Protein AF-A0A529F9B0-F1 (afdb_monomer_lite)

Foldseek 3Di:
DDDCVPPPDDDDDPDDPVVVVVQQVVQLCCCVPRDNVVVDDPPFRKGWDWDADPLQAKIKIWIDTPPDTDIDIDHDPVSHHDDD

pLDDT: mean 93.31, std 6.06, range [60.72, 98.44]

Secondary structure (DSSP, 8-state):
---HHHHSPPP---S-HHHHHHHHHHHHHHHHHSTTGGG-BTTB--EEEEEE-GGG-EEEEEEE-SS-EEEEEEE-TT-PPPP-

Structure (mmCIF, N/CA/C/O backbone):
data_AF-A0A529F9B0-F1
#
_entry.id   AF-A0A529F9B0-F1
#
loop_
_atom_site.group_PDB
_atom_site.id
_atom_site.type_symbol
_atom_site.label_atom_id
_atom_site.label_alt_id
_atom_site.label_comp_id
_atom_site.label_asym_id
_atom_site.label_entity_id
_atom_site.label_seq_id
_atom_site.pdbx_PDB_ins_code
_atom_site.Cartn_x
_atom_site.Cartn_y
_atom_site.Cartn_z
_atom_site.occupancy
_atom_site.B_iso_or_equiv
_atom_site.auth_seq_id
_atom_site.auth_comp_id
_atom_site.auth_asym_id
_atom_site.auth_atom_id
_atom_site.pdbx_PDB_model_num
ATOM 1 N N . VAL A 1 1 ? -10.725 6.820 -28.466 1.00 82.38 1 VAL A N 1
ATOM 2 C CA . VAL A 1 1 ? -10.777 6.293 -27.081 1.00 82.38 1 VAL A CA 1
ATOM 3 C C . VAL A 1 1 ? -9.361 5.883 -26.727 1.00 82.38 1 VAL A C 1
ATOM 5 O O . VAL A 1 1 ? -8.757 5.231 -27.565 1.00 82.38 1 VAL A O 1
ATOM 8 N N . TYR A 1 2 ? -8.823 6.333 -25.593 1.00 83.19 2 TYR A N 1
ATOM 9 C CA . TYR A 1 2 ? -7.456 6.014 -25.158 1.00 83.19 2 TYR A CA 1
ATOM 10 C C . TYR A 1 2 ? -7.342 4.527 -24.789 1.00 83.19 2 TYR A C 1
ATOM 12 O O . TYR A 1 2 ? -8.174 4.032 -24.026 1.00 83.19 2 TYR A O 1
ATOM 20 N N . ASP A 1 3 ? -6.337 3.831 -25.322 1.00 89.19 3 ASP A N 1
ATOM 21 C CA . ASP A 1 3 ? -6.011 2.436 -25.004 1.00 89.19 3 ASP A CA 1
ATOM 22 C C . ASP A 1 3 ? -4.609 2.380 -24.394 1.00 89.19 3 ASP A C 1
ATOM 24 O O . ASP A 1 3 ? -3.611 2.620 -25.072 1.00 89.19 3 ASP A O 1
ATOM 28 N N . TRP A 1 4 ? -4.524 2.037 -23.107 1.00 82.88 4 TRP A N 1
ATOM 29 C CA . TRP A 1 4 ? -3.256 2.019 -22.375 1.00 82.88 4 TRP A CA 1
ATOM 30 C C . TRP A 1 4 ? -2.201 1.122 -23.040 1.00 82.88 4 TRP A C 1
ATOM 32 O O . TRP A 1 4 ? -1.016 1.435 -22.985 1.00 82.88 4 TRP A O 1
ATOM 42 N N . ALA A 1 5 ? -2.614 0.021 -23.678 1.00 84.25 5 ALA A N 1
ATOM 43 C CA . ALA A 1 5 ? -1.687 -0.930 -24.281 1.00 84.25 5 ALA A CA 1
ATOM 44 C C . ALA A 1 5 ? -1.077 -0.399 -25.590 1.00 84.25 5 ALA A C 1
ATOM 46 O O . ALA A 1 5 ? -0.038 -0.897 -26.021 1.00 84.25 5 ALA A O 1
ATOM 47 N N . LYS A 1 6 ? -1.721 0.592 -26.222 1.00 85.62 6 LYS A N 1
ATOM 48 C CA . LYS A 1 6 ? -1.294 1.186 -27.499 1.00 85.62 6 LYS A CA 1
ATOM 49 C C . LYS A 1 6 ? -0.698 2.582 -27.340 1.00 85.62 6 LYS A C 1
ATOM 51 O O . LYS A 1 6 ? 0.292 2.893 -27.991 1.00 85.62 6 LYS A O 1
ATOM 56 N N . ASP A 1 7 ? -1.300 3.401 -26.483 1.00 92.81 7 ASP A N 1
ATOM 57 C CA . ASP A 1 7 ? -1.059 4.844 -26.420 1.00 92.81 7 ASP A CA 1
ATOM 58 C C . ASP A 1 7 ? -0.127 5.251 -25.263 1.00 92.81 7 ASP A C 1
ATOM 60 O O . ASP A 1 7 ? 0.266 6.415 -25.160 1.00 92.81 7 ASP A O 1
ATOM 64 N N . ALA A 1 8 ? 0.215 4.329 -24.354 1.00 90.19 8 ALA A N 1
ATOM 65 C CA . ALA A 1 8 ? 1.111 4.628 -23.240 1.00 90.19 8 ALA A CA 1
ATOM 66 C C . ALA A 1 8 ? 2.584 4.626 -23.669 1.00 90.19 8 ALA A C 1
ATOM 68 O O . ALA A 1 8 ? 3.042 3.778 -24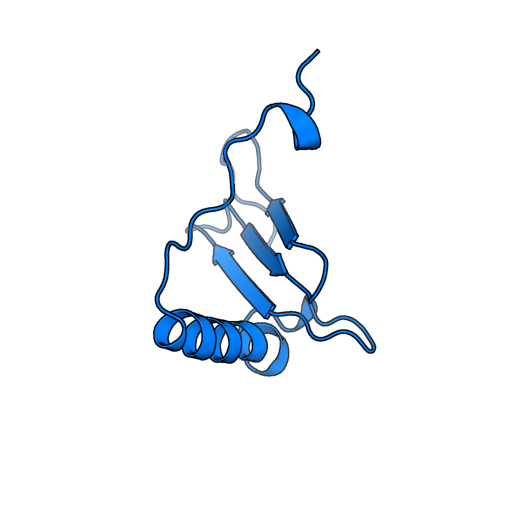.435 1.00 90.19 8 ALA A O 1
ATOM 69 N N . SER A 1 9 ? 3.358 5.554 -23.103 1.00 91.31 9 SER A N 1
ATOM 70 C CA . SER A 1 9 ? 4.812 5.564 -23.261 1.00 91.31 9 SER A CA 1
ATOM 71 C C . SER A 1 9 ? 5.436 4.253 -22.759 1.00 91.31 9 SER A C 1
ATOM 73 O O . SER A 1 9 ? 4.987 3.726 -21.734 1.00 91.31 9 SER A O 1
ATOM 75 N N . PRO A 1 10 ? 6.512 3.754 -23.401 1.00 90.12 10 PRO A N 1
ATOM 76 C CA . PRO A 1 10 ? 7.199 2.551 -22.949 1.00 90.12 10 PRO A CA 1
ATOM 77 C C . PRO A 1 10 ? 7.641 2.656 -21.481 1.00 90.12 10 PRO A C 1
ATOM 79 O O . PRO A 1 10 ? 8.100 3.723 -21.049 1.00 90.12 10 PRO A O 1
ATOM 82 N N . PRO A 1 11 ? 7.551 1.562 -20.701 1.00 90.19 11 PRO A N 1
ATOM 83 C CA . PRO A 1 11 ? 7.990 1.571 -19.317 1.00 90.19 11 PRO A CA 1
ATOM 84 C C . PRO A 1 11 ? 9.492 1.856 -19.251 1.00 90.19 11 PRO A C 1
ATOM 86 O O . PRO A 1 11 ? 10.305 1.183 -19.883 1.00 90.19 11 PRO A O 1
ATOM 89 N N . ARG A 1 12 ? 9.868 2.851 -18.445 1.00 93.69 12 ARG A N 1
ATOM 90 C CA . ARG A 1 12 ? 11.268 3.178 -18.165 1.00 93.69 12 ARG A CA 1
ATOM 91 C C . ARG A 1 12 ? 11.645 2.716 -16.768 1.00 93.69 12 ARG A C 1
ATOM 93 O O . ARG A 1 12 ? 10.885 2.882 -15.816 1.00 93.69 12 ARG A O 1
ATOM 100 N N . ARG A 1 13 ? 12.854 2.181 -16.624 1.00 94.44 13 ARG A N 1
ATOM 101 C CA . ARG A 1 13 ? 13.402 1.834 -15.314 1.00 94.44 13 ARG A CA 1
ATOM 102 C C . ARG A 1 13 ? 13.637 3.113 -14.500 1.00 94.44 13 ARG A C 1
ATOM 104 O O . ARG A 1 13 ? 14.348 4.007 -14.949 1.00 94.44 13 ARG A O 1
ATOM 111 N N . VAL A 1 14 ? 13.035 3.188 -13.312 1.00 95.75 14 VAL A N 1
ATOM 112 C CA . VAL A 1 14 ? 13.135 4.348 -12.400 1.00 95.75 14 VAL A CA 1
ATOM 113 C C . VAL A 1 14 ? 13.994 4.086 -11.160 1.00 95.75 14 VAL A C 1
ATOM 115 O O . VAL A 1 14 ? 14.435 5.032 -10.519 1.00 95.75 14 VAL A O 1
ATOM 118 N N . LEU A 1 15 ? 14.259 2.818 -10.835 1.00 96.44 15 LEU A N 1
ATOM 119 C CA . LEU A 1 15 ? 15.086 2.392 -9.703 1.00 96.44 15 LEU A CA 1
ATOM 120 C C . LEU A 1 15 ? 16.226 1.490 -10.182 1.00 96.44 15 LEU A C 1
ATOM 122 O O . LEU A 1 15 ? 16.086 0.776 -11.178 1.00 96.44 15 LEU A O 1
ATOM 126 N N . SER A 1 16 ? 17.337 1.480 -9.445 1.00 98.06 16 SER A N 1
ATOM 127 C CA . SER A 1 16 ? 18.366 0.452 -9.619 1.00 98.06 16 SER A CA 1
ATOM 128 C C . SER A 1 16 ? 17.835 -0.916 -9.182 1.00 98.06 16 SER A C 1
ATOM 130 O O . SER A 1 16 ? 16.957 -1.014 -8.321 1.00 98.06 16 SER A O 1
ATOM 132 N N . GLU A 1 17 ? 18.396 -1.993 -9.735 1.00 97.19 17 GLU A N 1
ATOM 133 C CA . GLU A 1 17 ? 18.004 -3.360 -9.354 1.00 97.19 17 GLU A CA 1
ATOM 134 C C . GLU A 1 17 ? 18.260 -3.627 -7.869 1.00 97.19 17 GLU A C 1
ATOM 136 O O . GLU A 1 17 ? 17.462 -4.285 -7.203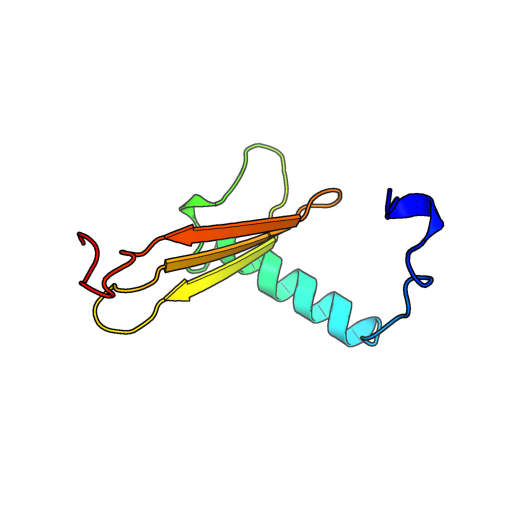 1.00 97.19 17 GLU A O 1
ATOM 141 N N . GLN A 1 18 ? 19.332 -3.046 -7.325 1.00 98.00 18 GLN A N 1
ATOM 142 C CA . GLN A 1 18 ? 19.674 -3.170 -5.915 1.00 98.00 18 GLN A CA 1
ATOM 143 C C . GLN A 1 18 ? 18.630 -2.510 -5.004 1.00 98.00 18 GLN A C 1
ATOM 145 O O . GLN A 1 18 ? 18.209 -3.114 -4.015 1.00 98.00 18 GLN A O 1
ATOM 150 N N . ALA A 1 19 ? 18.192 -1.291 -5.340 1.00 98.12 19 ALA A N 1
ATOM 151 C CA . ALA A 1 19 ? 17.153 -0.594 -4.585 1.00 98.12 19 ALA A CA 1
ATOM 152 C C . ALA A 1 19 ? 15.818 -1.345 -4.665 1.00 98.12 19 ALA A C 1
ATOM 154 O O . ALA A 1 19 ? 15.159 -1.535 -3.643 1.00 98.12 19 ALA A O 1
ATOM 155 N N . LEU A 1 20 ? 15.460 -1.837 -5.857 1.00 97.00 20 LEU A N 1
ATOM 156 C CA . LEU A 1 20 ? 14.249 -2.629 -6.067 1.00 97.00 20 LEU A CA 1
ATOM 157 C C . LEU A 1 20 ? 14.258 -3.917 -5.234 1.00 97.00 20 LEU A C 1
ATOM 159 O O . LEU A 1 20 ? 13.272 -4.221 -4.564 1.00 97.00 20 LEU A O 1
ATOM 163 N N . LYS A 1 21 ? 15.379 -4.649 -5.218 1.00 97.62 21 LYS A N 1
ATOM 164 C CA . LYS A 1 21 ? 15.527 -5.882 -4.432 1.00 97.62 21 LYS A CA 1
ATOM 165 C C . LYS A 1 21 ? 15.311 -5.624 -2.944 1.00 97.62 21 LYS A C 1
ATOM 167 O O . LYS A 1 21 ? 14.527 -6.327 -2.313 1.00 97.62 21 LYS A O 1
ATOM 172 N N . TYR A 1 22 ? 15.968 -4.605 -2.391 1.00 98.25 22 TYR A N 1
ATOM 173 C CA . TYR A 1 22 ? 15.791 -4.262 -0.981 1.00 98.25 22 TYR A CA 1
ATOM 174 C C . TYR A 1 22 ? 14.366 -3.801 -0.673 1.00 98.25 22 TYR A C 1
ATOM 176 O O . TYR A 1 22 ? 13.796 -4.230 0.330 1.00 98.25 22 TYR A O 1
ATOM 184 N N . MET A 1 23 ? 13.763 -2.987 -1.542 1.00 97.75 23 MET A N 1
ATOM 185 C CA . MET A 1 23 ? 12.390 -2.516 -1.363 1.00 97.75 23 MET A CA 1
ATOM 186 C C . MET A 1 23 ? 11.387 -3.673 -1.352 1.00 97.75 23 MET A C 1
ATOM 188 O O . MET A 1 23 ? 10.558 -3.744 -0.447 1.00 97.75 23 MET A O 1
ATOM 192 N N . ASN A 1 24 ? 11.512 -4.624 -2.280 1.00 97.12 24 ASN A N 1
ATOM 193 C CA . ASN A 1 24 ? 10.655 -5.809 -2.320 1.00 97.12 24 ASN A CA 1
ATOM 194 C C . ASN A 1 24 ? 10.793 -6.654 -1.049 1.00 97.12 24 ASN A C 1
ATOM 196 O O . ASN A 1 24 ? 9.779 -7.038 -0.469 1.00 97.12 24 ASN A O 1
ATOM 200 N N . THR A 1 25 ? 12.021 -6.888 -0.572 1.00 97.62 25 THR A N 1
ATOM 201 C CA . THR A 1 25 ? 12.251 -7.628 0.679 1.00 97.62 25 THR A CA 1
ATOM 202 C C . THR A 1 25 ? 11.591 -6.938 1.871 1.00 97.62 25 THR A C 1
ATOM 204 O O . THR A 1 25 ? 10.891 -7.584 2.650 1.00 97.62 25 THR A O 1
ATOM 207 N N . MET A 1 26 ? 11.774 -5.621 2.009 1.00 98.06 26 MET A N 1
ATOM 208 C CA . MET A 1 26 ? 11.192 -4.863 3.119 1.00 98.06 26 MET A CA 1
ATOM 209 C C . MET A 1 26 ? 9.661 -4.855 3.064 1.00 98.06 26 MET A C 1
ATOM 211 O O . MET A 1 26 ? 9.012 -5.084 4.082 1.00 98.06 26 MET A O 1
ATOM 215 N N . LEU A 1 27 ? 9.071 -4.630 1.886 1.00 98.19 27 LEU A N 1
ATOM 216 C CA . LEU A 1 27 ? 7.616 -4.561 1.721 1.00 98.19 27 LEU A CA 1
ATOM 217 C C . LEU A 1 27 ? 6.935 -5.928 1.853 1.00 98.19 27 LEU A C 1
ATOM 219 O O . LEU A 1 27 ? 5.811 -5.985 2.349 1.00 98.19 27 LEU A O 1
ATOM 223 N N . ALA A 1 28 ? 7.602 -7.023 1.477 1.00 97.69 28 ALA A N 1
ATOM 224 C CA . ALA A 1 28 ? 7.105 -8.384 1.696 1.00 97.69 28 ALA A CA 1
ATOM 225 C C . ALA A 1 28 ? 7.094 -8.778 3.183 1.00 97.69 28 ALA A C 1
ATOM 227 O O . ALA A 1 28 ? 6.282 -9.598 3.604 1.00 97.69 28 ALA A O 1
ATOM 228 N N . ALA A 1 29 ? 7.954 -8.173 4.008 1.00 97.94 29 ALA A N 1
ATOM 229 C CA . ALA A 1 29 ? 7.965 -8.423 5.447 1.00 97.94 29 ALA A CA 1
ATOM 230 C C . ALA A 1 29 ? 6.786 -7.754 6.182 1.00 97.94 29 ALA A C 1
ATOM 232 O O . ALA A 1 29 ? 6.373 -8.228 7.242 1.00 97.94 29 ALA A O 1
ATOM 233 N N . VAL A 1 30 ? 6.209 -6.671 5.642 1.00 98.06 30 VAL A N 1
ATOM 234 C CA . VAL A 1 30 ? 5.165 -5.891 6.336 1.00 98.06 30 VAL A CA 1
ATOM 235 C C . VAL A 1 30 ? 3.889 -6.707 6.600 1.00 98.06 30 VAL A C 1
ATOM 237 O O . VAL A 1 30 ? 3.377 -6.614 7.719 1.00 98.06 30 VAL A O 1
ATOM 240 N N . PRO A 1 31 ? 3.373 -7.534 5.668 1.00 97.19 31 PRO A N 1
ATOM 241 C CA . PRO A 1 31 ? 2.245 -8.415 5.968 1.00 97.19 31 PRO A CA 1
ATOM 242 C C . PRO A 1 31 ? 2.603 -9.605 6.864 1.00 97.19 31 PRO A C 1
ATOM 244 O O . PRO A 1 31 ? 1.717 -10.172 7.484 1.00 97.19 31 PRO A O 1
ATOM 247 N N . VAL A 1 32 ? 3.875 -9.997 6.972 1.00 95.94 32 VAL A N 1
ATOM 248 C CA . VAL A 1 32 ? 4.274 -11.163 7.783 1.00 95.94 32 VAL A CA 1
ATOM 249 C C . VAL A 1 32 ? 4.514 -10.771 9.240 1.00 95.94 32 VAL A C 1
ATOM 251 O O . VAL A 1 32 ? 3.977 -11.386 10.156 1.00 95.94 32 VAL A O 1
ATOM 254 N N . ILE A 1 33 ? 5.309 -9.725 9.466 1.00 96.94 33 ILE A N 1
ATOM 255 C CA . ILE A 1 33 ? 5.746 -9.316 10.809 1.00 96.94 33 ILE A CA 1
ATOM 256 C C . ILE A 1 33 ? 5.378 -7.872 11.160 1.00 96.94 33 ILE A C 1
ATOM 258 O O . ILE A 1 33 ? 5.454 -7.502 12.332 1.00 96.94 33 ILE A O 1
ATOM 262 N N . GLY A 1 34 ? 4.935 -7.072 10.189 1.00 97.06 34 GLY A N 1
ATOM 263 C CA . GLY A 1 34 ? 4.668 -5.642 10.350 1.00 97.06 34 GLY A CA 1
ATOM 264 C C . GLY A 1 34 ? 3.202 -5.284 10.609 1.00 97.06 34 GLY A C 1
ATOM 265 O O . GLY A 1 34 ? 2.454 -6.018 11.250 1.00 97.06 34 GLY A O 1
ATOM 266 N N . THR A 1 35 ? 2.805 -4.106 10.124 1.00 97.44 35 THR A N 1
ATOM 267 C CA . THR A 1 35 ? 1.494 -3.484 10.376 1.00 97.44 35 THR A CA 1
ATOM 268 C C . THR A 1 35 ? 0.375 -4.003 9.475 1.00 97.44 35 THR A C 1
ATOM 270 O O . THR A 1 35 ? -0.795 -3.795 9.781 1.00 97.44 35 THR A O 1
ATOM 273 N N . ALA A 1 36 ? 0.702 -4.684 8.374 1.00 96.88 36 ALA A N 1
ATOM 274 C CA . ALA A 1 36 ? -0.268 -5.123 7.368 1.00 96.88 36 ALA A CA 1
ATOM 275 C C . ALA A 1 36 ? -0.671 -6.599 7.515 1.00 96.88 36 ALA A C 1
ATOM 277 O O . ALA A 1 36 ? -1.032 -7.225 6.524 1.00 96.88 36 ALA A O 1
ATOM 278 N N . ARG A 1 37 ? -0.605 -7.187 8.718 1.00 96.81 37 ARG A N 1
ATOM 279 C CA . ARG A 1 37 ? -0.839 -8.637 8.913 1.00 96.81 37 ARG A CA 1
ATOM 280 C C . ARG A 1 37 ? -2.169 -9.136 8.352 1.00 96.81 37 ARG A C 1
ATOM 282 O O . ARG A 1 37 ? -2.249 -10.236 7.824 1.00 96.81 37 ARG A O 1
ATOM 289 N N . ARG A 1 38 ? -3.204 -8.296 8.395 1.00 95.75 38 ARG A N 1
ATOM 290 C CA . ARG A 1 38 ? -4.540 -8.620 7.865 1.00 95.75 38 ARG A CA 1
ATOM 291 C C . ARG A 1 38 ? -4.629 -8.601 6.332 1.00 95.75 38 ARG A C 1
ATOM 293 O O . ARG A 1 38 ? -5.664 -8.977 5.805 1.00 95.75 38 ARG A O 1
ATOM 300 N N . ALA A 1 39 ? -3.577 -8.175 5.632 1.00 95.06 39 ALA A N 1
ATOM 301 C CA . ALA A 1 39 ? -3.505 -8.163 4.171 1.00 95.06 39 ALA A CA 1
ATOM 302 C C . ALA A 1 39 ? -2.866 -9.437 3.583 1.00 95.06 39 ALA A C 1
ATOM 304 O O . ALA A 1 39 ? -2.682 -9.518 2.369 1.00 95.06 39 ALA A O 1
ATOM 305 N N . GLN A 1 40 ? -2.490 -10.418 4.413 1.00 95.50 40 GLN A N 1
ATOM 306 C CA . GLN A 1 40 ? -1.980 -11.697 3.918 1.00 95.50 40 GLN A CA 1
ATOM 307 C C . GLN A 1 40 ? -3.062 -12.459 3.150 1.00 95.50 40 GLN A C 1
ATOM 309 O O . GLN A 1 40 ? -4.212 -12.538 3.579 1.00 95.50 40 GLN A O 1
ATOM 314 N N . LEU A 1 41 ? -2.659 -13.058 2.031 1.00 93.75 41 LEU A N 1
ATOM 315 C CA . LEU A 1 41 ? -3.510 -13.908 1.210 1.00 93.75 41 LEU A CA 1
ATOM 316 C C . LEU A 1 41 ? -3.016 -15.360 1.284 1.00 93.75 41 LEU A C 1
ATOM 318 O O . LEU A 1 41 ? -1.803 -15.591 1.271 1.00 93.75 41 LEU A O 1
ATOM 322 N N . PRO A 1 42 ? -3.919 -16.356 1.337 1.00 94.25 42 PRO A N 1
ATOM 323 C CA . PRO A 1 42 ? -3.523 -17.757 1.274 1.00 94.25 42 PRO A CA 1
ATOM 324 C C . PRO A 1 42 ? -2.749 -18.052 -0.014 1.00 94.25 42 PRO A C 1
ATOM 326 O O . PRO A 1 42 ? -3.191 -17.693 -1.103 1.00 94.25 42 PRO A O 1
ATOM 329 N N . ASN A 1 43 ? -1.607 -18.733 0.112 1.00 94.31 43 ASN A N 1
ATOM 330 C CA . ASN A 1 43 ? -0.769 -19.208 -1.000 1.00 94.31 43 ASN A CA 1
ATOM 331 C C . ASN A 1 43 ? -0.209 -18.121 -1.940 1.00 94.31 43 ASN A C 1
ATOM 333 O O . ASN A 1 43 ? 0.351 -18.450 -2.983 1.00 94.31 43 ASN A O 1
ATOM 337 N N . ILE A 1 44 ? -0.332 -16.839 -1.590 1.00 95.44 44 ILE A N 1
ATOM 338 C CA . ILE A 1 44 ? 0.140 -15.724 -2.413 1.00 95.44 44 ILE A CA 1
ATOM 339 C C . ILE A 1 44 ? 1.008 -14.815 -1.551 1.00 95.44 44 ILE A C 1
ATOM 341 O O . ILE A 1 44 ? 0.577 -14.307 -0.516 1.00 95.44 44 ILE A O 1
ATOM 345 N N . VAL A 1 45 ? 2.240 -14.576 -2.000 1.00 95.38 45 VAL A N 1
ATOM 346 C CA . VAL A 1 45 ? 3.108 -13.578 -1.372 1.00 95.38 45 VAL A CA 1
ATOM 347 C C . VAL A 1 45 ? 2.580 -12.188 -1.714 1.00 95.38 45 VAL A C 1
ATOM 349 O O . VAL A 1 45 ? 2.497 -11.809 -2.883 1.00 95.38 45 VAL A O 1
ATOM 352 N N . VAL A 1 46 ? 2.246 -11.432 -0.671 1.00 97.25 46 VAL A N 1
ATOM 353 C CA . VAL A 1 46 ? 1.837 -10.030 -0.758 1.00 97.25 46 VAL A CA 1
ATOM 354 C C . VAL A 1 46 ? 2.960 -9.173 -0.194 1.00 97.25 46 VAL A C 1
ATOM 356 O O . VAL A 1 46 ? 3.453 -9.427 0.906 1.00 97.25 46 VAL A O 1
ATOM 359 N N . ALA A 1 47 ? 3.339 -8.138 -0.933 1.00 98.19 47 ALA A N 1
ATOM 360 C CA . ALA A 1 47 ? 4.171 -7.052 -0.442 1.00 98.19 47 ALA A CA 1
ATOM 361 C C . ALA A 1 47 ? 3.333 -5.778 -0.393 1.00 98.19 47 ALA A C 1
ATOM 363 O O . ALA A 1 47 ? 2.490 -5.552 -1.257 1.00 98.19 47 ALA A O 1
ATOM 364 N N . GLY A 1 48 ? 3.528 -4.934 0.613 1.00 97.69 48 GLY A N 1
ATOM 365 C CA . GLY A 1 48 ? 2.747 -3.707 0.699 1.00 97.69 48 GLY A CA 1
ATOM 366 C C . GLY A 1 48 ? 3.050 -2.868 1.919 1.00 97.69 48 GLY A C 1
ATOM 367 O O . GLY A 1 48 ? 3.902 -3.203 2.743 1.00 97.69 48 GLY A O 1
ATOM 368 N N . LYS A 1 49 ? 2.340 -1.750 2.038 1.00 98.44 49 LYS A N 1
ATOM 369 C CA . LYS A 1 49 ? 2.524 -0.804 3.132 1.00 98.44 49 LYS A CA 1
ATOM 370 C C . LYS A 1 49 ? 1.198 -0.198 3.567 1.00 98.44 49 LYS A C 1
ATOM 372 O O . LYS A 1 49 ? 0.360 0.15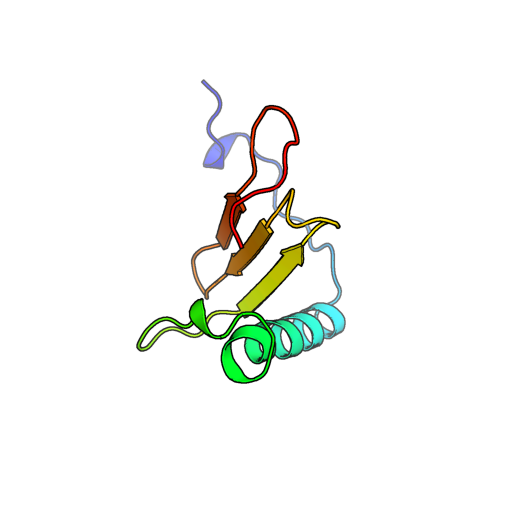7 2.745 1.00 98.44 49 LYS A O 1
ATOM 377 N N . THR A 1 50 ? 1.047 -0.045 4.881 1.00 97.31 50 THR A N 1
ATOM 378 C CA . THR A 1 50 ? -0.032 0.745 5.485 1.00 97.31 50 THR A CA 1
ATOM 379 C C . THR A 1 50 ? 0.349 2.223 5.574 1.00 97.31 50 THR A C 1
ATOM 381 O O . THR A 1 50 ? 1.508 2.548 5.861 1.00 97.31 50 THR A O 1
ATOM 384 N N . GLY A 1 51 ? -0.628 3.107 5.417 1.00 95.56 51 GLY A N 1
ATOM 385 C CA . GLY A 1 51 ? -0.538 4.529 5.742 1.00 95.56 51 GLY A CA 1
ATOM 386 C C . GLY A 1 51 ? -1.735 4.942 6.592 1.00 95.56 51 GLY A C 1
ATOM 387 O O . GLY A 1 51 ? -2.827 4.420 6.406 1.00 95.56 51 GLY A O 1
ATOM 388 N N . THR A 1 52 ? -1.531 5.848 7.540 1.00 92.44 52 THR A N 1
ATOM 389 C CA . THR A 1 52 ? -2.603 6.402 8.377 1.00 92.44 52 THR A CA 1
ATOM 390 C C . THR A 1 52 ? -2.326 7.873 8.630 1.00 92.44 52 THR A C 1
ATOM 392 O O . THR A 1 52 ? -1.178 8.225 8.915 1.00 92.44 52 THR A O 1
ATOM 395 N N . THR A 1 53 ? -3.346 8.722 8.569 1.00 88.19 53 THR A N 1
ATOM 396 C CA . THR A 1 53 ? -3.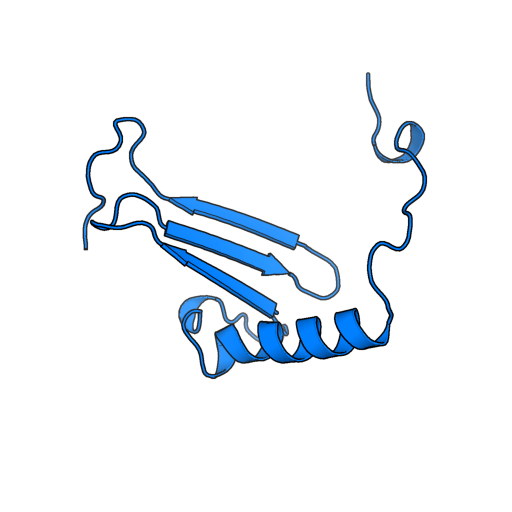244 10.108 9.049 1.00 88.19 53 THR A CA 1
ATOM 397 C C . THR A 1 53 ? -3.663 10.200 10.518 1.00 88.19 53 THR A C 1
ATOM 399 O O . THR A 1 53 ? -4.169 9.243 11.114 1.00 88.19 53 THR A O 1
ATOM 402 N N . GLN A 1 54 ? -3.386 11.342 11.151 1.00 84.06 54 GLN A N 1
ATOM 403 C CA . GLN A 1 54 ? -3.755 11.568 12.549 1.00 84.06 54 GLN A CA 1
ATOM 404 C C . GLN A 1 54 ? -5.276 11.494 12.741 1.00 84.06 54 GLN A C 1
ATOM 406 O O . GLN A 1 54 ? -6.052 11.729 11.817 1.00 84.06 54 GLN A O 1
ATOM 411 N N . SER A 1 55 ? -5.702 11.191 13.968 1.00 82.50 55 SER A N 1
ATOM 412 C CA . SER A 1 55 ? -7.122 11.117 14.339 1.00 82.50 55 SER A CA 1
ATOM 413 C C . SER A 1 55 ? -7.954 10.132 13.502 1.00 82.50 55 SER A C 1
ATOM 415 O O . SER A 1 55 ? -9.161 10.316 13.419 1.00 82.50 55 SER A O 1
ATOM 417 N N . TYR A 1 56 ? -7.343 9.091 12.918 1.00 80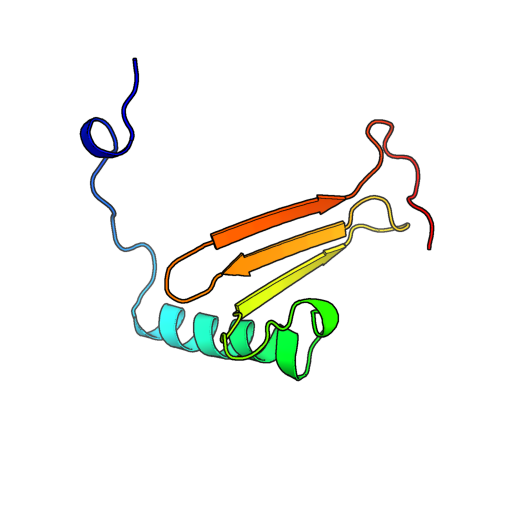.88 56 TYR A N 1
ATOM 418 C CA . TYR A 1 56 ? -8.040 8.048 12.144 1.00 80.88 56 TYR A CA 1
ATOM 419 C C . TYR A 1 56 ? -8.873 8.598 10.974 1.00 80.88 56 TYR A C 1
ATOM 421 O O . TYR A 1 56 ? -9.942 8.075 10.671 1.00 80.88 56 TYR A O 1
ATOM 429 N N . ARG A 1 57 ? -8.429 9.683 10.333 1.00 87.69 57 ARG A N 1
ATOM 430 C CA . ARG A 1 57 ? -9.175 10.279 9.212 1.00 87.69 57 ARG A CA 1
ATOM 431 C C . ARG A 1 57 ? -8.994 9.492 7.924 1.00 87.69 57 ARG A C 1
ATOM 433 O O . ARG A 1 57 ? -9.963 9.238 7.225 1.00 87.69 57 ARG A O 1
ATOM 440 N N . ASP A 1 58 ? -7.765 9.056 7.673 1.00 91.50 58 ASP A N 1
ATOM 441 C CA . ASP A 1 58 ? -7.416 8.268 6.501 1.00 91.50 58 ASP A CA 1
ATOM 442 C C . ASP A 1 58 ? -6.705 6.988 6.913 1.00 91.50 58 ASP A C 1
ATOM 444 O O . ASP A 1 58 ? -5.752 7.006 7.702 1.00 91.50 58 ASP A O 1
ATOM 448 N N . ALA A 1 59 ? -7.114 5.892 6.291 1.00 93.81 59 ALA A N 1
ATOM 449 C CA . ALA A 1 59 ? -6.381 4.645 6.249 1.00 93.81 59 ALA A CA 1
ATOM 450 C C . ALA A 1 59 ? -6.077 4.294 4.790 1.00 93.81 59 ALA A C 1
ATOM 452 O O . ALA A 1 59 ? -6.952 4.294 3.929 1.00 93.81 59 ALA A O 1
ATOM 453 N N . TRP A 1 60 ? -4.819 3.968 4.525 1.00 96.50 60 TRP A N 1
ATOM 454 C CA . TRP A 1 60 ? -4.328 3.527 3.231 1.00 96.50 60 TRP A CA 1
ATOM 455 C C . TRP A 1 60 ? -3.694 2.152 3.350 1.00 96.50 60 TRP A C 1
ATOM 457 O O . TRP A 1 60 ? -2.930 1.868 4.280 1.00 96.50 60 TRP A O 1
ATOM 467 N N . PHE A 1 61 ? -3.920 1.333 2.336 1.00 97.62 61 PHE A N 1
ATOM 468 C CA . PHE A 1 61 ? -3.071 0.195 2.041 1.00 97.62 61 PHE A CA 1
ATOM 469 C C . PHE A 1 61 ? -2.746 0.187 0.555 1.00 97.62 61 PHE A C 1
ATOM 471 O O . PHE A 1 61 ? -3.644 0.235 -0.281 1.00 97.62 61 PHE A O 1
ATOM 478 N N . VAL A 1 62 ? -1.461 0.103 0.228 1.00 98.38 62 VAL A N 1
ATOM 479 C CA . VAL A 1 62 ? -1.001 -0.139 -1.141 1.00 98.38 62 VAL A CA 1
ATOM 480 C C . VAL A 1 62 ? -0.183 -1.414 -1.124 1.00 98.38 62 VAL A C 1
ATOM 482 O O . VAL A 1 62 ? 0.758 -1.540 -0.335 1.00 98.38 62 VAL A O 1
ATOM 485 N N . GLY A 1 63 ? -0.551 -2.365 -1.974 1.00 97.81 63 GLY A N 1
ATOM 486 C CA . GLY A 1 63 ? 0.088 -3.668 -2.028 1.00 97.81 63 GLY A CA 1
ATOM 487 C C . GLY A 1 63 ? 0.150 -4.228 -3.436 1.00 97.81 63 GLY A C 1
ATOM 488 O O . GLY A 1 63 ? -0.580 -3.810 -4.333 1.00 97.81 63 GLY A O 1
ATOM 489 N N . PHE A 1 64 ? 1.046 -5.183 -3.624 1.00 97.88 64 PHE A N 1
ATOM 490 C CA . PHE A 1 64 ? 1.238 -5.875 -4.881 1.00 97.88 64 PHE A CA 1
ATOM 491 C C . PHE A 1 64 ? 1.608 -7.344 -4.663 1.00 97.88 64 PHE A C 1
ATOM 493 O O . PHE A 1 64 ? 2.090 -7.758 -3.605 1.00 97.88 64 PHE A O 1
ATOM 500 N N . THR A 1 65 ? 1.355 -8.125 -5.705 1.00 96.25 65 THR A N 1
ATOM 501 C CA . THR A 1 65 ? 1.759 -9.523 -5.886 1.00 96.25 65 THR A CA 1
ATOM 502 C C . THR A 1 65 ? 2.638 -9.609 -7.137 1.00 96.25 65 THR A C 1
ATOM 504 O O . THR A 1 65 ? 2.996 -8.583 -7.714 1.00 96.25 65 THR A O 1
ATOM 507 N N . GLY A 1 66 ? 2.969 -10.816 -7.604 1.00 90.75 66 GLY A N 1
ATOM 508 C CA . GLY A 1 66 ? 3.720 -10.979 -8.854 1.00 90.75 66 GLY A CA 1
ATOM 509 C C . GLY A 1 66 ? 3.035 -10.369 -10.087 1.00 90.75 66 GLY A C 1
ATOM 510 O O . GLY A 1 66 ? 3.731 -9.902 -10.982 1.00 90.75 66 GLY A O 1
ATOM 511 N N . ASN A 1 67 ? 1.695 -10.331 -10.117 1.00 92.38 67 ASN A N 1
ATOM 512 C CA . ASN A 1 67 ? 0.929 -9.964 -11.318 1.00 92.38 67 ASN A CA 1
ATOM 513 C C . ASN A 1 67 ? 0.025 -8.738 -11.144 1.00 92.38 67 ASN A C 1
ATOM 515 O O . ASN A 1 67 ? -0.445 -8.184 -12.134 1.00 92.38 67 ASN A O 1
ATOM 519 N N . TYR A 1 68 ? -0.258 -8.330 -9.905 1.00 95.25 68 TYR A N 1
ATOM 520 C CA . TYR A 1 68 ? -1.262 -7.306 -9.621 1.00 95.25 68 TYR A CA 1
ATOM 521 C C . TYR A 1 68 ? -0.778 -6.315 -8.578 1.00 95.25 68 TYR A C 1
ATOM 523 O O . TYR A 1 68 ? -0.138 -6.708 -7.605 1.00 95.25 68 TYR A O 1
ATOM 531 N N . THR A 1 69 ? -1.190 -5.062 -8.747 1.00 96.69 69 THR A N 1
ATOM 532 C CA . THR A 1 69 ? -1.039 -3.984 -7.768 1.00 96.69 69 THR A CA 1
ATOM 533 C C . THR A 1 69 ? -2.419 -3.435 -7.436 1.00 96.69 69 THR A C 1
ATOM 535 O O . THR A 1 69 ? -3.245 -3.259 -8.330 1.00 96.69 69 THR A O 1
ATOM 538 N N . ALA A 1 70 ? -2.665 -3.154 -6.159 1.00 96.75 70 ALA A N 1
ATOM 539 C CA . ALA A 1 70 ? -3.900 -2.558 -5.677 1.00 96.75 70 ALA A CA 1
ATOM 540 C C . ALA A 1 70 ? -3.611 -1.486 -4.621 1.00 96.75 70 ALA A C 1
ATOM 542 O O . ALA A 1 70 ? -2.658 -1.587 -3.843 1.00 96.75 70 ALA A O 1
ATOM 543 N N . ALA A 1 71 ? -4.468 -0.472 -4.582 1.00 97.50 71 ALA A N 1
ATOM 544 C CA . ALA A 1 71 ? -4.472 0.566 -3.565 1.00 97.50 71 ALA A CA 1
ATOM 545 C C . ALA A 1 71 ? -5.891 0.712 -3.015 1.00 97.50 71 ALA A C 1
ATOM 547 O O . ALA A 1 71 ? -6.854 0.735 -3.778 1.00 97.50 71 ALA A O 1
ATOM 548 N N . VAL A 1 72 ? -6.004 0.803 -1.695 1.00 96.75 72 VAL A N 1
ATOM 549 C CA . VAL A 1 72 ? -7.258 1.031 -0.980 1.00 96.75 72 VAL A CA 1
ATOM 550 C C . VAL A 1 72 ? -7.074 2.242 -0.083 1.00 96.75 72 VAL A C 1
ATOM 552 O O . VAL A 1 72 ? -6.107 2.309 0.679 1.00 96.75 72 VAL A O 1
ATOM 555 N N . TRP A 1 73 ? -8.027 3.162 -0.170 1.00 96.25 73 TRP A N 1
ATOM 556 C CA . TRP A 1 73 ? -8.230 4.238 0.788 1.00 96.25 73 TRP A CA 1
ATOM 557 C C . TRP A 1 73 ? -9.553 4.033 1.505 1.00 96.25 73 TRP A C 1
ATOM 559 O O . TRP A 1 73 ? -10.532 3.586 0.906 1.00 96.25 73 TRP A O 1
ATOM 569 N N . LEU A 1 74 ? -9.559 4.381 2.783 1.00 94.31 74 LEU A N 1
ATOM 570 C CA . LEU A 1 74 ? -10.745 4.500 3.603 1.00 94.31 74 LEU A CA 1
ATOM 571 C C . LEU A 1 74 ? -10.652 5.808 4.386 1.00 94.31 74 LEU A C 1
ATOM 573 O O . LEU A 1 74 ? -9.677 6.034 5.104 1.00 94.31 74 LEU A O 1
ATOM 577 N N . GLY A 1 75 ? -11.689 6.623 4.273 1.00 94.31 75 GLY A N 1
ATOM 578 C CA . GLY A 1 75 ? -11.864 7.864 5.008 1.00 94.31 75 GLY A CA 1
ATOM 579 C C . GLY A 1 75 ? -13.268 8.410 4.773 1.00 94.31 75 GLY A C 1
ATOM 580 O O . GLY A 1 75 ? -14.023 7.865 3.966 1.00 94.31 75 GLY A O 1
ATOM 581 N N . ASN A 1 76 ? -13.619 9.467 5.497 1.00 93.69 76 ASN A N 1
ATOM 582 C CA . ASN A 1 76 ? -14.872 10.183 5.282 1.00 93.69 76 ASN A CA 1
ATOM 583 C C . ASN A 1 76 ? -14.630 11.363 4.332 1.00 93.69 76 ASN A C 1
ATOM 585 O O . ASN A 1 76 ? -13.649 12.093 4.492 1.00 93.69 76 ASN A O 1
ATOM 589 N N . ASP A 1 77 ? -15.545 11.587 3.388 1.00 93.69 77 ASP A N 1
ATOM 590 C CA . ASP A 1 77 ? -15.441 12.672 2.398 1.00 93.69 77 ASP A CA 1
ATOM 591 C C . ASP A 1 77 ? -15.409 14.073 3.041 1.00 93.69 77 ASP A C 1
ATOM 593 O O . ASP A 1 77 ? -14.840 15.009 2.484 1.00 93.69 77 ASP A O 1
ATOM 597 N N . ASP A 1 78 ? -15.989 14.219 4.236 1.00 91.25 78 ASP A N 1
ATOM 598 C CA . ASP A 1 78 ? -16.028 15.460 5.020 1.00 91.25 78 ASP A CA 1
ATOM 599 C C . ASP A 1 78 ? -14.847 15.614 5.999 1.00 91.25 78 ASP A C 1
ATOM 601 O O . ASP A 1 78 ? -14.835 16.516 6.842 1.00 91.25 78 ASP A O 1
ATOM 605 N N . PHE A 1 79 ? -13.841 14.737 5.896 1.00 85.25 79 PHE A N 1
ATOM 606 C CA . PHE A 1 79 ? -12.631 14.723 6.721 1.00 85.25 79 PHE A CA 1
ATOM 607 C C . PHE A 1 79 ? -12.876 14.489 8.224 1.00 85.25 79 PHE A C 1
ATOM 609 O O . PHE A 1 79 ? -11.971 14.689 9.050 1.00 85.25 79 PHE A O 1
ATOM 616 N N . THR A 1 80 ? -14.075 14.052 8.609 1.00 90.69 80 THR A N 1
ATOM 617 C CA . THR A 1 80 ? -14.338 13.600 9.978 1.00 90.69 80 THR A CA 1
ATOM 618 C C . THR A 1 80 ? -13.585 12.292 10.278 1.00 90.69 80 THR A C 1
ATOM 620 O O . THR A 1 80 ? -13.269 11.531 9.363 1.00 90.69 80 THR A O 1
ATOM 623 N N . PRO A 1 81 ? -13.243 12.008 11.550 1.00 90.00 81 PRO A N 1
ATOM 624 C CA . PRO A 1 81 ? -12.627 10.737 11.936 1.00 90.00 81 PRO A CA 1
ATOM 625 C C . PRO A 1 81 ? -13.468 9.512 11.555 1.00 90.00 81 PRO A C 1
ATOM 627 O O . PRO A 1 81 ? -14.683 9.505 11.755 1.00 90.00 81 PRO A O 1
ATOM 630 N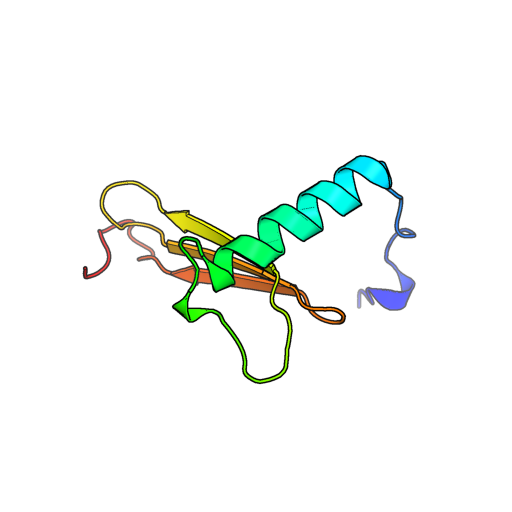 N . THR A 1 82 ? -12.813 8.446 11.094 1.00 86.38 82 THR A N 1
ATOM 631 C CA . THR A 1 82 ? -13.450 7.129 10.942 1.00 86.38 82 THR A CA 1
ATOM 632 C C . THR A 1 82 ? -13.584 6.424 12.299 1.00 86.38 82 THR A C 1
ATOM 634 O O . THR A 1 82 ? -12.904 6.772 13.271 1.00 86.38 82 THR A O 1
ATOM 637 N N . ASN A 1 83 ? -14.488 5.441 12.394 1.00 78.31 83 ASN A N 1
ATOM 638 C CA . ASN A 1 83 ? -14.642 4.641 13.612 1.00 78.31 83 ASN A CA 1
ATOM 639 C C . ASN A 1 83 ? -13.359 3.848 13.911 1.00 78.31 83 ASN A C 1
ATOM 641 O O . ASN A 1 83 ? -12.727 3.318 12.997 1.00 78.31 83 ASN A O 1
ATOM 645 N N . LYS A 1 84 ? -12.998 3.775 15.197 1.00 60.72 84 LYS A N 1
ATOM 646 C CA . LYS A 1 84 ? -11.814 3.050 15.680 1.00 60.72 84 LYS A CA 1
ATOM 647 C C . LYS A 1 84 ? -11.975 1.537 15.615 1.00 60.72 84 LYS A C 1
ATOM 649 O O . LYS A 1 84 ? -13.085 1.053 15.928 1.00 60.72 84 LYS A O 1
#

Sequence (84 aa):
VYDWAKDASPPRRVLSEQALKYMNTMLAAVPVIGTARRAQLPNIVVAGKTGTTQSYRDAWFVGFTGNYTAAVWLGNDDFTPTNK

Radius of gyration: 16.23 Å; chains: 1; bounding box: 36×35×43 Å